Protein AF-A0A914YDB9-F1 (afdb_monomer_lite)

Organism: NCBI:txid310955

InterPro domains:
  IPR000425 Major intrinsic protein [PF00230] (2-136)
  IPR000425 Major intrinsic protein [PR00783] (5-24)
  IPR000425 Major intrinsic protein [PR00783] (68-86)
  IPR000425 Major intrinsic protein [PR00783] (100-122)
  IPR023271 Aquaporin-like [G3DSA:1.20.1080.10] (1-141)
  IPR023271 Aquaporin-like [SSF81338] (2-138)
  IPR050363 Major Intrinsic Protein/Aquaporin [PTHR43829] (2-140)

Foldseek 3Di:
DDPVVVVVCLVVLLQVLLVVLVVVCVVCVVVLCVQQVLVLECDDRSHDVCVQAWDFDPPADPVNVVVLLVVLLVQLVVQLCCQPPPVNPHDPVCSVVSSVVSLVVSQVVSCHGTSSQSDPSSHQSSLVNSVVSPYDPVSND

Sequence (141 aa):
MSFGRFLLYFFAQTLGAFIAAAMIFGIYYDAINNFDQGTRELFGKNGTGIVFTSFPQPFLSITNGIFDQIAGTALLCLSVKAIIDKNTAIPYYLHPLLIGLAVFVIATGFAYNGMGSINPARDFGPRLFLWVAGYSWEAIR

pLDDT: mean 95.81, std 3.09, range [80.19, 98.69]

Secondary structure (DSSP, 8-state):
--HHHHHHHHHHHHHHHHHHHHHHHHHTHHHHHHHHTT---SSSTT--GGGTS----TT--HHHHHHHHHHHHHHHHHHHHHHT-GGG---GGGHHHHHHHHHHHHHHHTHHHHTT---HHHHHHHHHHHHHTT--GGG--

Radius of gyration: 17.12 Å; chains: 1; bounding box: 42×36×46 Å

Structure (mmCIF, N/CA/C/O backbone):
data_AF-A0A914YDB9-F1
#
_entry.id   AF-A0A914YDB9-F1
#
loop_
_atom_site.group_PDB
_atom_site.id
_atom_site.type_symbol
_atom_site.label_atom_id
_atom_site.label_alt_id
_atom_site.label_comp_id
_atom_site.label_asym_id
_atom_site.label_entity_id
_atom_site.label_seq_id
_atom_site.pdbx_PDB_ins_code
_atom_site.Cartn_x
_atom_site.Cartn_y
_atom_site.Cartn_z
_atom_site.occupancy
_atom_site.B_iso_or_equiv
_atom_site.auth_seq_id
_atom_site.auth_comp_id
_atom_site.auth_asym_id
_atom_site.auth_atom_id
_atom_site.pdbx_PDB_model_num
ATOM 1 N N . MET A 1 1 ? 0.781 3.530 -23.518 1.00 89.00 1 MET A N 1
ATOM 2 C CA . MET A 1 1 ? -0.479 2.847 -23.135 1.00 89.00 1 MET A CA 1
ATOM 3 C C . MET A 1 1 ? -1.644 3.713 -23.598 1.00 89.00 1 MET A C 1
ATOM 5 O O . MET A 1 1 ? -1.520 4.923 -23.490 1.00 89.00 1 MET A O 1
ATOM 9 N N . SER A 1 2 ? -2.723 3.145 -24.147 1.00 97.00 2 SER A N 1
ATOM 10 C CA . SER A 1 2 ? -3.923 3.926 -24.498 1.00 97.00 2 SER A CA 1
ATOM 11 C C . SER A 1 2 ? -4.794 4.183 -23.266 1.00 97.00 2 SER A C 1
ATOM 13 O O . SER A 1 2 ? -4.737 3.419 -22.301 1.00 97.00 2 SER A O 1
ATOM 15 N N . PHE A 1 3 ? -5.638 5.215 -23.311 1.00 95.88 3 PHE A N 1
ATOM 16 C CA . PHE A 1 3 ? -6.540 5.547 -22.203 1.00 95.88 3 PHE A CA 1
ATOM 17 C C . PHE A 1 3 ? -7.516 4.405 -21.862 1.00 95.88 3 PHE A C 1
ATOM 19 O O . PHE A 1 3 ? -7.698 4.071 -20.697 1.00 95.88 3 PHE A O 1
ATOM 26 N N . GLY A 1 4 ? -8.061 3.714 -22.870 1.00 97.69 4 GLY A N 1
ATOM 27 C CA . GLY A 1 4 ? -8.925 2.550 -22.633 1.00 97.69 4 GLY A CA 1
ATOM 28 C C . GLY A 1 4 ? -8.212 1.407 -21.896 1.00 97.69 4 GLY A C 1
ATOM 29 O O . GLY A 1 4 ? -8.786 0.795 -21.001 1.00 97.69 4 GLY A O 1
ATOM 30 N N . ARG A 1 5 ? -6.929 1.157 -22.205 1.00 97.62 5 ARG A N 1
ATOM 31 C CA . ARG A 1 5 ? -6.127 0.170 -21.462 1.00 97.62 5 ARG A CA 1
ATOM 32 C C . ARG A 1 5 ? -5.853 0.633 -20.036 1.00 97.62 5 ARG A C 1
ATOM 34 O O . ARG A 1 5 ? -5.940 -0.183 -19.131 1.00 97.62 5 ARG A O 1
ATOM 41 N N . PHE A 1 6 ? -5.556 1.917 -19.838 1.00 96.50 6 PHE A N 1
ATOM 42 C CA . PHE A 1 6 ? -5.378 2.489 -18.503 1.00 96.50 6 PHE A CA 1
ATOM 43 C C . PHE A 1 6 ? -6.590 2.212 -17.605 1.00 96.50 6 PHE A C 1
ATOM 45 O O . PHE A 1 6 ? -6.416 1.662 -16.521 1.00 96.50 6 PHE A O 1
ATOM 52 N N . LEU A 1 7 ? -7.803 2.513 -18.082 1.00 97.62 7 LEU A N 1
ATOM 53 C CA . LEU A 1 7 ? -9.029 2.255 -17.321 1.00 97.62 7 LEU A CA 1
ATOM 54 C C . LEU A 1 7 ? -9.194 0.766 -16.999 1.00 97.62 7 LEU A C 1
ATOM 56 O O . LEU A 1 7 ? -9.496 0.413 -15.863 1.00 97.62 7 LEU A O 1
ATOM 60 N N . LEU A 1 8 ? -8.931 -0.115 -17.968 1.00 98.00 8 LEU A N 1
ATOM 61 C CA . LEU A 1 8 ? -8.998 -1.560 -17.750 1.00 98.00 8 LEU A CA 1
ATOM 62 C C . LEU A 1 8 ? -8.018 -2.030 -16.662 1.00 98.00 8 LEU A C 1
ATOM 64 O O . LEU A 1 8 ? -8.417 -2.782 -15.776 1.00 98.00 8 LEU A O 1
ATOM 68 N N . TYR A 1 9 ? -6.764 -1.563 -16.682 1.00 97.75 9 TYR A N 1
ATOM 69 C CA . TYR A 1 9 ? -5.792 -1.883 -15.631 1.00 97.75 9 TYR A CA 1
ATOM 70 C C . TYR A 1 9 ? -6.208 -1.320 -14.271 1.00 97.75 9 TYR A C 1
ATOM 72 O O . TYR A 1 9 ? -6.105 -2.033 -13.277 1.00 97.75 9 TYR A O 1
ATOM 80 N N . PHE A 1 10 ? -6.709 -0.084 -14.222 1.00 97.31 10 PHE A N 1
ATOM 81 C CA . PHE A 1 10 ? -7.175 0.548 -12.988 1.00 97.31 10 PHE A CA 1
ATOM 82 C C . PHE A 1 10 ? -8.274 -0.279 -12.306 1.00 97.31 10 PHE A C 1
ATOM 84 O O . PHE A 1 10 ? -8.155 -0.615 -11.126 1.00 97.31 10 PHE A O 1
ATOM 91 N N . PHE A 1 11 ? -9.310 -0.675 -13.053 1.00 98.00 11 PHE A N 1
ATOM 92 C CA . PHE A 1 11 ? -10.394 -1.491 -12.505 1.00 98.00 11 PHE A CA 1
ATOM 93 C C . PHE A 1 11 ? -9.930 -2.899 -12.137 1.00 98.00 11 PHE A C 1
ATOM 95 O O . PHE A 1 11 ? -10.257 -3.375 -11.053 1.00 98.00 11 PHE A O 1
ATOM 102 N N . ALA A 1 12 ? -9.135 -3.550 -12.991 1.00 98.44 12 ALA A N 1
ATOM 103 C CA . ALA A 1 12 ? -8.640 -4.896 -12.718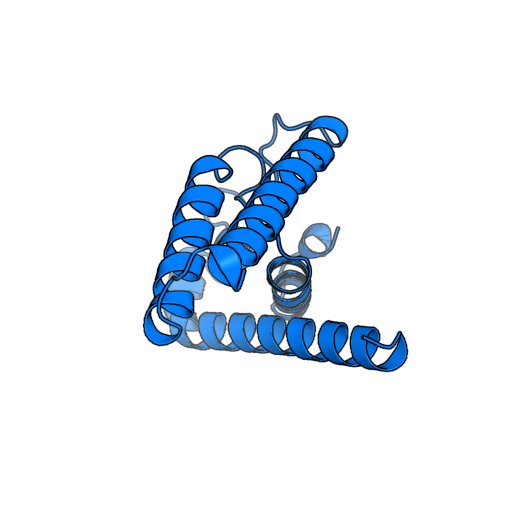 1.00 98.44 12 ALA A CA 1
ATOM 104 C C . ALA A 1 12 ? -7.760 -4.945 -11.457 1.00 98.44 12 ALA A C 1
ATOM 106 O O . ALA A 1 12 ? -7.924 -5.836 -10.627 1.00 98.44 12 ALA A O 1
ATOM 107 N N . GLN A 1 13 ? -6.860 -3.972 -11.281 1.00 98.44 13 GLN A N 1
ATOM 108 C CA . GLN A 1 13 ? -6.001 -3.878 -10.097 1.00 98.44 13 GLN A CA 1
ATOM 109 C C . GLN A 1 13 ? -6.813 -3.577 -8.836 1.00 98.44 13 GLN A C 1
ATOM 111 O O . GLN A 1 13 ? -6.594 -4.211 -7.806 1.00 98.44 13 GLN A O 1
ATOM 116 N N . THR A 1 14 ? -7.771 -2.649 -8.918 1.00 98.44 14 THR A N 1
ATOM 117 C CA . THR A 1 14 ? -8.635 -2.292 -7.782 1.00 98.44 14 THR A CA 1
ATOM 118 C C . THR A 1 14 ? -9.493 -3.480 -7.347 1.00 98.44 14 THR A C 1
ATOM 120 O O . THR A 1 14 ? -9.558 -3.789 -6.159 1.00 98.44 14 THR A O 1
ATOM 123 N N . LEU A 1 15 ? -10.094 -4.199 -8.302 1.00 98.56 15 LEU A N 1
ATOM 124 C CA . LEU A 1 15 ? -10.861 -5.415 -8.029 1.00 98.56 15 LEU A CA 1
ATOM 125 C C . LEU A 1 15 ? -9.973 -6.520 -7.445 1.00 98.56 15 LEU A C 1
ATOM 127 O O . LEU A 1 15 ? -10.360 -7.172 -6.481 1.00 98.56 15 LEU A O 1
ATOM 131 N N . GLY A 1 16 ? -8.769 -6.711 -7.987 1.00 98.69 16 GLY A N 1
ATOM 132 C CA . GLY A 1 16 ? -7.804 -7.663 -7.441 1.00 98.69 16 GLY A CA 1
ATOM 133 C C . GLY A 1 16 ? -7.452 -7.362 -5.983 1.00 98.69 16 GLY A C 1
ATOM 134 O O . GLY A 1 16 ? -7.458 -8.267 -5.153 1.00 98.69 16 GLY A O 1
ATOM 135 N N . ALA A 1 17 ? -7.216 -6.091 -5.647 1.00 98.56 17 ALA A N 1
ATOM 136 C CA . ALA A 1 17 ? -6.917 -5.672 -4.280 1.00 98.56 17 ALA A CA 1
ATOM 137 C C . ALA A 1 17 ? -8.125 -5.819 -3.334 1.00 98.56 17 ALA A C 1
ATOM 139 O O . ALA A 1 17 ? -7.955 -6.239 -2.191 1.00 98.56 17 ALA A O 1
ATOM 140 N N . PHE A 1 18 ? -9.345 -5.555 -3.816 1.00 98.62 18 PHE A N 1
ATOM 141 C CA . PHE A 1 18 ? -10.585 -5.843 -3.084 1.00 98.62 18 PHE A CA 1
ATOM 142 C C . PHE A 1 18 ? -10.715 -7.339 -2.760 1.00 98.62 18 PHE A C 1
ATOM 144 O O . PHE A 1 18 ? -10.944 -7.710 -1.610 1.00 98.62 18 PHE A O 1
ATOM 151 N N . ILE A 1 19 ? -10.525 -8.212 -3.757 1.00 98.69 19 ILE A N 1
ATOM 152 C CA . ILE A 1 19 ? -10.618 -9.669 -3.578 1.00 98.69 19 ILE A CA 1
ATOM 153 C C . ILE A 1 19 ? -9.527 -10.166 -2.624 1.00 98.69 19 ILE A C 1
ATOM 155 O O . ILE A 1 19 ? -9.794 -11.012 -1.773 1.00 98.69 19 ILE A O 1
ATOM 159 N N . ALA A 1 20 ? -8.312 -9.622 -2.725 1.00 98.56 20 ALA A N 1
ATOM 160 C CA . ALA A 1 20 ? -7.226 -9.953 -1.810 1.00 98.56 20 ALA A CA 1
ATOM 161 C C . ALA A 1 20 ? -7.569 -9.574 -0.360 1.00 98.56 20 ALA A C 1
ATOM 163 O O . ALA A 1 20 ? -7.365 -10.386 0.541 1.00 98.56 20 ALA A O 1
ATOM 164 N N . ALA A 1 21 ? -8.150 -8.391 -0.128 1.00 98.44 21 ALA A N 1
ATOM 165 C CA . ALA A 1 21 ? -8.617 -7.989 1.198 1.00 98.44 21 ALA A CA 1
ATOM 166 C C . ALA A 1 21 ? -9.703 -8.938 1.732 1.00 98.44 21 ALA A C 1
ATOM 168 O O . ALA A 1 21 ? -9.597 -9.404 2.865 1.00 98.44 21 ALA A O 1
ATOM 169 N N . ALA A 1 22 ? -10.681 -9.307 0.898 1.00 98.56 22 ALA A N 1
ATOM 170 C CA . ALA A 1 22 ? -11.719 -10.271 1.262 1.00 98.56 22 ALA A CA 1
ATOM 171 C C . ALA A 1 22 ? -11.151 -11.652 1.621 1.00 98.56 22 ALA A C 1
ATOM 173 O O . ALA A 1 22 ? -11.573 -12.269 2.598 1.00 98.56 22 ALA A O 1
ATOM 174 N N . MET A 1 23 ? -10.161 -12.124 0.863 1.00 98.56 23 MET A N 1
ATOM 175 C CA . MET A 1 23 ? -9.484 -13.390 1.128 1.00 98.56 23 MET A CA 1
ATOM 176 C C . MET A 1 23 ? -8.731 -13.357 2.460 1.00 98.56 23 MET A C 1
ATOM 178 O O . MET A 1 23 ? -8.885 -14.275 3.261 1.00 98.56 23 MET A O 1
ATOM 182 N N . ILE A 1 24 ? -7.954 -12.301 2.723 1.00 98.19 24 ILE A N 1
ATOM 183 C CA . ILE A 1 24 ? -7.229 -12.148 3.992 1.00 98.19 24 ILE A CA 1
ATOM 184 C C . ILE A 1 24 ? -8.207 -12.061 5.165 1.00 98.19 24 ILE A C 1
ATOM 186 O O . ILE A 1 24 ? -7.992 -12.717 6.180 1.00 98.19 24 ILE A O 1
ATOM 190 N N . PHE A 1 25 ? -9.311 -11.330 5.015 1.00 98.19 25 PHE A N 1
ATOM 191 C CA . PHE A 1 25 ? -10.358 -11.279 6.029 1.00 98.19 25 PHE A CA 1
ATOM 192 C C . PHE A 1 25 ? -10.969 -12.659 6.294 1.00 98.19 25 PHE A C 1
ATOM 194 O O . PHE A 1 25 ? -11.153 -13.021 7.449 1.00 98.19 25 PHE A O 1
ATOM 201 N N . GLY A 1 26 ? -11.229 -13.451 5.249 1.00 98.25 26 GLY A N 1
ATOM 202 C CA . GLY A 1 26 ? -11.709 -14.827 5.386 1.00 98.25 26 GLY A CA 1
ATOM 203 C C . GLY A 1 26 ? -10.704 -15.749 6.084 1.00 98.25 26 GLY A C 1
ATOM 204 O O . GLY A 1 26 ? -11.085 -16.497 6.977 1.00 98.25 26 GLY A O 1
ATOM 205 N N . ILE A 1 27 ? -9.416 -15.662 5.730 1.00 98.50 27 ILE A N 1
ATOM 206 C CA . ILE A 1 27 ? -8.337 -16.450 6.356 1.00 98.50 27 ILE A CA 1
ATOM 207 C C . ILE A 1 27 ? -8.202 -16.115 7.847 1.00 98.50 27 ILE A C 1
ATOM 209 O O . ILE A 1 27 ? -8.003 -17.008 8.665 1.00 98.50 27 ILE A O 1
ATOM 213 N N . TYR A 1 28 ? -8.315 -14.835 8.201 1.00 98.25 28 TYR A N 1
ATOM 214 C CA . TYR A 1 28 ? -8.170 -14.350 9.573 1.00 98.25 28 TYR A CA 1
ATOM 215 C C . TYR A 1 28 ? -9.507 -14.164 10.299 1.00 98.25 28 TYR A C 1
ATOM 217 O O . TYR A 1 28 ? -9.521 -13.558 11.368 1.00 98.25 28 TYR A O 1
ATOM 225 N N . TYR A 1 29 ? -10.621 -14.678 9.769 1.00 97.94 29 TYR A N 1
ATOM 226 C CA . TYR A 1 29 ? -11.966 -14.355 10.256 1.00 97.94 29 TYR A CA 1
ATOM 227 C C . TYR A 1 29 ? -12.120 -14.587 11.763 1.00 97.94 29 TYR A C 1
ATOM 229 O O . TYR A 1 29 ? -12.520 -13.680 12.494 1.00 97.94 29 TYR A O 1
ATOM 237 N N . ASP A 1 30 ? -11.724 -15.764 12.249 1.00 98.31 30 ASP A N 1
ATOM 238 C CA . ASP A 1 30 ? -11.817 -16.110 13.670 1.00 98.31 30 ASP A CA 1
ATOM 239 C C . ASP A 1 30 ? -10.896 -15.242 14.536 1.00 98.31 30 ASP A C 1
ATOM 241 O O . ASP A 1 30 ? -11.295 -14.792 15.607 1.00 98.31 30 ASP A O 1
ATOM 245 N N . ALA A 1 31 ? -9.683 -14.946 14.060 1.00 98.12 31 ALA A N 1
ATOM 246 C CA . ALA A 1 31 ? -8.730 -14.102 14.777 1.00 98.12 31 ALA A CA 1
ATOM 247 C C . ALA A 1 31 ? -9.219 -12.650 14.883 1.00 98.12 31 ALA A C 1
ATOM 249 O O . ALA A 1 31 ? -9.130 -12.048 15.954 1.00 98.12 31 ALA A O 1
ATOM 250 N N . ILE A 1 32 ? -9.767 -12.106 13.793 1.00 98.12 32 ILE A N 1
ATOM 251 C CA . ILE A 1 32 ? -10.342 -10.759 13.754 1.00 98.12 32 ILE A CA 1
ATOM 252 C C . ILE A 1 32 ? -11.541 -10.702 14.701 1.00 98.12 32 ILE A C 1
ATOM 254 O O . ILE A 1 32 ? -11.557 -9.840 15.571 1.00 98.12 32 ILE A O 1
ATOM 258 N N . ASN A 1 33 ? -12.487 -11.644 14.608 1.00 97.81 33 ASN A N 1
ATOM 259 C CA . ASN A 1 33 ? -13.654 -11.694 15.497 1.00 97.81 33 ASN A CA 1
ATOM 260 C C . ASN A 1 33 ? -13.289 -11.863 16.968 1.00 97.81 33 ASN A C 1
ATOM 262 O O . ASN A 1 33 ? -13.903 -11.244 17.830 1.00 97.81 33 ASN A O 1
ATOM 266 N N . ASN A 1 34 ? -12.289 -12.686 17.274 1.00 98.12 34 ASN A N 1
ATOM 267 C CA . ASN A 1 34 ? -11.823 -12.849 18.643 1.00 98.12 34 ASN A CA 1
ATOM 268 C C . ASN A 1 34 ? -11.174 -11.561 19.185 1.00 98.12 34 ASN A C 1
ATOM 270 O O . ASN A 1 34 ? -11.268 -11.279 20.377 1.00 98.12 34 ASN A O 1
ATOM 274 N N . PHE A 1 35 ? -10.526 -10.7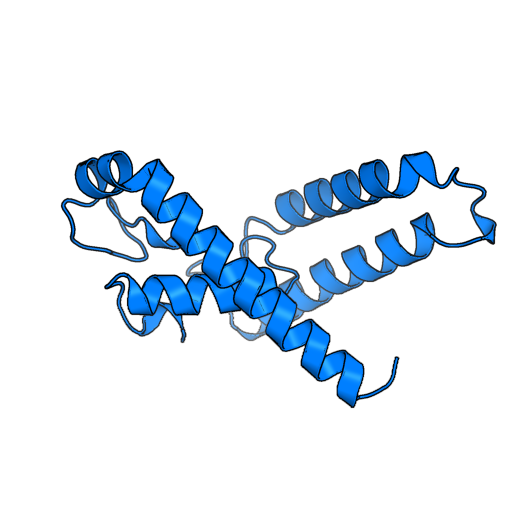64 18.333 1.00 97.75 35 PHE A N 1
ATOM 275 C CA . PHE A 1 35 ? -9.888 -9.514 18.743 1.00 97.75 35 PHE A CA 1
ATOM 276 C C . PHE A 1 35 ? -10.875 -8.342 18.840 1.00 97.75 35 PHE A C 1
ATOM 278 O O . PHE A 1 35 ? -10.925 -7.663 19.864 1.00 97.75 35 PHE A O 1
ATOM 285 N N . ASP A 1 36 ? -11.676 -8.114 17.796 1.00 97.00 36 ASP A N 1
ATOM 286 C CA . ASP A 1 36 ? -12.582 -6.964 17.696 1.00 97.00 36 ASP A CA 1
ATOM 287 C C . ASP A 1 36 ? -14.006 -7.229 18.199 1.00 97.00 36 ASP A C 1
ATOM 289 O O . ASP A 1 36 ? -14.818 -6.302 18.259 1.00 97.00 36 ASP A O 1
ATOM 293 N N . GLN A 1 37 ? -14.313 -8.477 18.569 1.00 97.06 37 GLN A N 1
ATOM 294 C CA . GLN A 1 37 ? -15.626 -8.921 19.051 1.00 97.06 37 GLN A CA 1
ATOM 295 C C . GLN A 1 37 ? -16.765 -8.629 18.055 1.00 97.06 37 GLN A C 1
ATOM 297 O O . GLN A 1 37 ? -17.914 -8.438 18.445 1.00 97.06 37 GLN A O 1
ATOM 302 N N . GLY A 1 38 ? -16.447 -8.572 16.758 1.00 94.81 38 GLY A N 1
ATOM 303 C CA . GLY A 1 38 ? -17.388 -8.263 15.682 1.00 94.81 38 GLY A CA 1
ATOM 304 C C . GLY A 1 38 ? -17.691 -6.771 15.508 1.00 94.81 38 GLY A C 1
ATOM 305 O O . GLY A 1 38 ? -18.551 -6.435 14.699 1.00 94.81 38 GLY A O 1
ATOM 306 N N . THR A 1 39 ? -17.001 -5.876 16.224 1.00 95.94 39 THR A N 1
ATOM 307 C CA . THR A 1 39 ? -17.299 -4.428 16.224 1.00 95.94 39 THR A CA 1
ATOM 308 C C . THR A 1 39 ? -16.891 -3.736 14.920 1.00 95.94 39 THR A C 1
ATOM 310 O O . THR A 1 39 ? -17.526 -2.762 14.526 1.00 95.94 39 THR A O 1
ATOM 313 N N . ARG A 1 40 ? -15.852 -4.242 14.233 1.00 96.06 40 ARG A N 1
ATOM 314 C CA . ARG A 1 40 ? -15.334 -3.685 12.966 1.00 96.06 40 ARG A CA 1
ATOM 315 C C . ARG A 1 40 ? -14.928 -2.213 13.063 1.00 96.06 40 ARG A C 1
ATOM 317 O O . ARG A 1 40 ? -15.286 -1.379 12.233 1.00 96.06 40 ARG A O 1
ATOM 324 N N . GLU A 1 41 ? -14.138 -1.883 14.078 1.00 95.50 41 GLU A N 1
ATOM 325 C CA . GLU A 1 41 ? -13.573 -0.540 14.214 1.00 95.50 41 GLU A CA 1
ATOM 326 C C . GLU A 1 41 ? -12.346 -0.358 13.308 1.00 95.50 41 GLU A C 1
ATOM 328 O O . GLU A 1 41 ? -11.515 -1.258 13.145 1.00 95.50 41 GLU A O 1
ATOM 333 N N . LEU A 1 42 ? -12.197 0.834 12.727 1.00 94.69 42 LEU A N 1
ATOM 334 C CA . LEU A 1 42 ? -11.018 1.172 11.922 1.00 94.69 42 LEU A CA 1
ATOM 335 C C . LEU A 1 42 ? -9.763 1.334 12.783 1.00 94.69 42 LEU A C 1
ATOM 337 O O . LEU A 1 42 ? -8.688 0.869 12.407 1.00 94.69 42 LEU A O 1
ATOM 341 N N . PHE A 1 43 ? -9.925 1.963 13.947 1.00 93.06 43 PHE A N 1
ATOM 342 C CA . PHE A 1 43 ? -8.864 2.361 14.868 1.00 93.06 43 PHE A CA 1
ATOM 343 C C . PHE A 1 43 ? -9.270 2.080 16.311 1.00 93.06 43 PHE A C 1
ATOM 345 O O . PHE A 1 43 ? -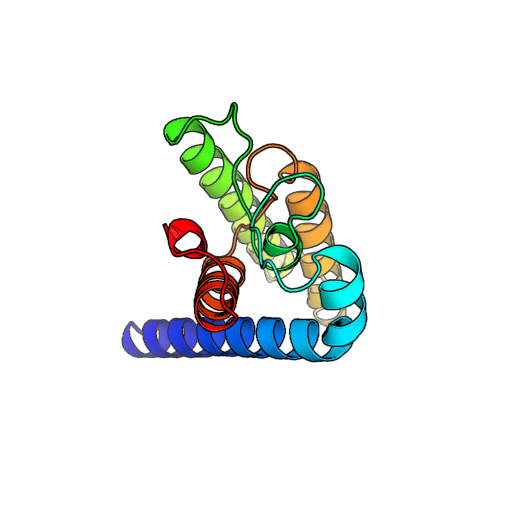10.409 1.723 16.582 1.00 93.06 43 PHE A O 1
ATOM 352 N N . GLY A 1 44 ? -8.351 2.329 17.241 1.00 91.06 44 GLY A N 1
ATOM 353 C CA . GLY A 1 44 ? -8.588 2.163 18.669 1.00 91.06 44 GLY A CA 1
ATOM 354 C C . GLY A 1 44 ? -8.004 0.858 19.188 1.00 91.06 44 GLY A C 1
ATOM 355 O O . GLY A 1 44 ? -7.284 0.154 18.483 1.00 91.06 44 GLY A O 1
ATOM 356 N N . LYS A 1 45 ? -8.297 0.547 20.453 1.00 93.56 45 LYS A N 1
ATOM 357 C CA . LYS A 1 45 ? -7.712 -0.606 21.152 1.00 93.56 45 LYS A CA 1
ATOM 358 C C . LYS A 1 45 ? -7.983 -1.929 20.427 1.00 93.56 45 LYS A C 1
ATOM 360 O O . LYS A 1 45 ? -7.111 -2.790 20.414 1.00 93.56 45 LYS A O 1
ATOM 365 N N . ASN A 1 46 ? -9.164 -2.042 19.824 1.00 95.12 46 ASN A N 1
ATOM 366 C CA . ASN A 1 46 ? -9.627 -3.234 19.123 1.00 95.12 46 ASN A CA 1
ATOM 367 C C . ASN A 1 46 ? -9.822 -2.984 17.613 1.00 95.12 46 ASN A C 1
ATOM 369 O O . ASN A 1 46 ? -10.477 -3.772 16.934 1.00 95.12 46 ASN A O 1
ATOM 373 N N . GLY A 1 47 ? -9.268 -1.888 17.081 1.00 95.44 47 GLY A N 1
ATOM 374 C CA . GLY A 1 47 ? -9.403 -1.530 15.673 1.00 95.44 47 GLY A CA 1
ATOM 375 C C . GLY A 1 47 ? -8.615 -2.470 14.765 1.00 95.44 47 GLY A C 1
ATOM 376 O O . GLY A 1 47 ? -7.421 -2.689 14.968 1.00 95.44 47 GLY A O 1
ATOM 377 N N . THR A 1 48 ? -9.275 -3.007 13.743 1.00 97.00 48 THR A N 1
ATOM 378 C CA . THR A 1 48 ? -8.698 -3.978 12.796 1.00 97.00 48 THR A CA 1
ATOM 379 C C . THR A 1 48 ? -8.609 -3.438 11.368 1.00 97.00 48 THR A C 1
ATOM 381 O O . THR A 1 48 ? -7.954 -4.047 10.523 1.00 97.00 48 THR A O 1
ATOM 384 N N . GLY A 1 49 ? -9.192 -2.265 11.085 1.00 95.12 49 GLY A N 1
ATOM 385 C CA . GLY A 1 49 ? -9.199 -1.677 9.739 1.00 95.12 49 GLY A CA 1
ATOM 386 C C . GLY A 1 49 ? -7.803 -1.380 9.179 1.00 95.12 49 GLY A C 1
ATOM 387 O O . GLY A 1 49 ? -7.555 -1.603 7.992 1.00 95.12 49 GLY A O 1
ATOM 388 N N . ILE A 1 50 ? -6.860 -0.959 10.033 1.00 92.62 50 ILE A N 1
ATOM 389 C CA . ILE A 1 50 ? -5.472 -0.642 9.639 1.00 92.62 50 ILE A CA 1
ATOM 390 C C . ILE A 1 50 ? -4.694 -1.834 9.052 1.00 92.62 50 ILE A C 1
ATOM 392 O O . ILE A 1 50 ? -3.652 -1.643 8.430 1.00 92.62 50 ILE A O 1
ATOM 396 N N . VAL A 1 51 ? -5.174 -3.070 9.243 1.00 94.12 51 VAL A N 1
ATOM 397 C CA . VAL A 1 51 ? -4.547 -4.277 8.675 1.00 94.12 51 VAL A CA 1
ATOM 398 C C . VAL A 1 51 ? -4.704 -4.314 7.152 1.00 94.12 51 VAL A C 1
ATOM 400 O O . VAL A 1 51 ? -3.837 -4.822 6.442 1.00 94.12 51 VAL A O 1
ATOM 403 N N . PHE A 1 52 ? -5.799 -3.758 6.635 1.00 95.88 52 PHE A N 1
ATOM 404 C CA . PHE A 1 52 ? -6.174 -3.887 5.229 1.00 95.88 52 PHE A CA 1
ATOM 405 C C . PHE A 1 52 ? -5.718 -2.695 4.387 1.00 95.88 52 PHE A C 1
ATOM 407 O O . PHE A 1 52 ? -5.330 -2.862 3.228 1.00 95.88 52 PHE A O 1
ATOM 414 N N . THR A 1 53 ? -5.728 -1.495 4.962 1.00 93.81 53 THR A N 1
ATOM 415 C CA . THR A 1 53 ? -5.504 -0.248 4.225 1.00 93.81 53 THR A CA 1
ATOM 416 C C . THR A 1 53 ? -4.742 0.776 5.057 1.00 93.81 53 THR A C 1
ATOM 418 O O . THR A 1 53 ? -4.617 0.636 6.272 1.00 93.81 53 THR A O 1
ATOM 421 N N . SER A 1 54 ? -4.206 1.803 4.396 1.00 92.62 54 SER A N 1
ATOM 422 C CA . SER A 1 54 ? -3.500 2.879 5.087 1.00 92.62 54 SER A CA 1
ATOM 423 C C . SER A 1 54 ? -4.451 3.856 5.758 1.00 92.62 54 SER A C 1
ATOM 425 O O . SER A 1 54 ? -5.566 4.081 5.298 1.00 92.62 54 SER A O 1
ATOM 427 N N . PHE A 1 55 ? -3.984 4.513 6.807 1.00 92.19 55 PHE A N 1
ATOM 428 C CA . PHE A 1 55 ? -4.643 5.680 7.365 1.00 92.19 55 PHE A CA 1
ATOM 429 C C . PHE A 1 55 ? -3.577 6.660 7.854 1.00 92.19 55 PHE A C 1
ATOM 431 O O . PHE A 1 55 ? -2.541 6.224 8.365 1.00 92.19 55 PHE A O 1
ATOM 438 N N . PRO A 1 56 ? -3.785 7.973 7.673 1.00 92.94 56 PRO A N 1
ATOM 439 C CA . PRO A 1 56 ? -2.809 8.963 8.094 1.00 92.94 56 PRO A CA 1
ATOM 440 C C . PRO A 1 56 ? -2.716 9.016 9.619 1.00 92.94 56 PRO A C 1
ATOM 442 O O . PRO A 1 56 ? -3.704 8.811 10.328 1.00 92.94 56 PRO A O 1
ATOM 445 N N . GLN A 1 57 ? -1.535 9.357 10.128 1.00 93.81 57 GLN A N 1
ATOM 446 C CA . GLN A 1 57 ? -1.388 9.663 11.547 1.00 93.81 57 GLN A CA 1
ATOM 447 C C . GLN A 1 57 ? -2.230 10.878 11.955 1.00 93.81 57 GLN A C 1
ATOM 449 O O . GLN A 1 57 ? -2.377 11.809 11.159 1.00 93.81 57 GLN A O 1
ATOM 454 N N . PRO A 1 58 ? -2.690 10.954 13.220 1.00 93.56 58 PRO A N 1
ATOM 455 C CA . PRO A 1 58 ? -3.516 12.067 13.692 1.00 93.56 58 PRO A CA 1
ATOM 456 C C . PRO A 1 58 ? -2.862 13.451 13.561 1.00 93.56 58 PRO A C 1
ATOM 458 O O . PRO A 1 58 ? -3.560 14.456 13.470 1.00 93.56 58 PRO A O 1
ATOM 461 N N . PHE A 1 59 ? -1.526 13.519 13.562 1.00 95.06 59 PHE A N 1
ATOM 462 C CA . PHE A 1 59 ? -0.776 14.770 13.421 1.00 95.06 59 PHE A CA 1
ATOM 463 C C . PHE A 1 59 ? -0.516 15.173 11.959 1.00 95.06 59 PHE A C 1
ATOM 465 O O . PHE A 1 59 ? -0.019 16.273 11.709 1.00 95.06 59 PHE A O 1
ATOM 472 N N . LEU A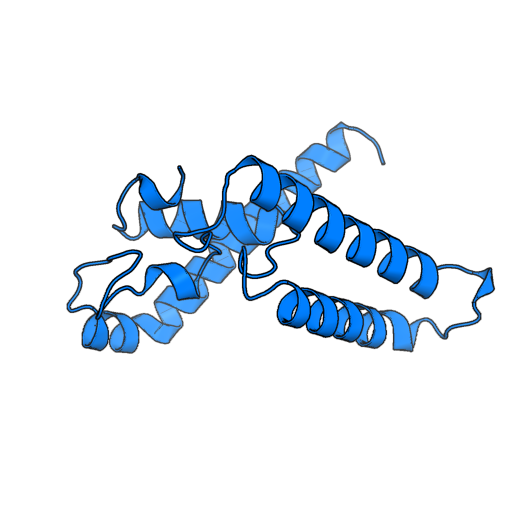 1 60 ? -0.779 14.292 10.987 1.00 96.06 60 LEU A N 1
ATOM 473 C CA . LEU A 1 60 ? -0.434 14.529 9.589 1.00 96.06 60 LEU A CA 1
ATOM 474 C C . LEU A 1 60 ? -1.475 15.440 8.932 1.00 96.06 60 LEU A C 1
ATOM 476 O O . LEU A 1 60 ? -2.636 15.074 8.766 1.00 96.06 60 LEU A O 1
ATOM 480 N N . SER A 1 61 ? -1.046 16.629 8.509 1.00 97.06 61 SER A N 1
ATOM 481 C CA . SER A 1 61 ? -1.898 17.517 7.718 1.00 97.06 61 SER A CA 1
ATOM 482 C C . SER A 1 61 ? -2.144 16.945 6.319 1.00 97.06 61 SER A C 1
ATOM 484 O O . SER A 1 61 ? -1.284 16.268 5.755 1.00 97.06 61 SER A O 1
ATOM 486 N N . ILE A 1 62 ? -3.287 17.282 5.715 1.00 95.25 62 ILE A N 1
ATOM 487 C CA . ILE A 1 62 ? -3.633 16.853 4.348 1.00 95.25 62 ILE A CA 1
ATOM 488 C C . ILE A 1 62 ? -2.539 17.266 3.356 1.00 95.25 62 ILE A C 1
ATOM 490 O O . ILE A 1 62 ? -2.101 16.453 2.547 1.00 95.25 62 ILE A O 1
ATOM 494 N N . THR A 1 63 ? -2.051 18.507 3.449 1.00 97.44 63 THR A N 1
ATOM 495 C CA . THR A 1 63 ? -0.990 19.021 2.575 1.00 97.44 63 THR A CA 1
ATOM 496 C C . THR A 1 63 ? 0.274 18.170 2.667 1.00 97.44 63 THR A C 1
ATOM 498 O O . THR A 1 63 ? 0.789 17.736 1.639 1.00 97.44 63 THR A O 1
ATOM 501 N N . ASN A 1 64 ? 0.753 17.877 3.880 1.00 96.75 64 ASN A N 1
ATOM 502 C CA . ASN A 1 64 ? 1.946 17.048 4.042 1.00 96.75 64 ASN A CA 1
ATOM 503 C C . ASN A 1 64 ? 1.690 15.598 3.636 1.00 96.75 64 ASN A C 1
ATOM 505 O O . ASN A 1 64 ? 2.575 14.992 3.047 1.00 96.75 64 ASN A O 1
ATOM 509 N N . GLY A 1 65 ? 0.492 15.059 3.872 1.00 95.56 65 GLY A N 1
ATOM 510 C CA . GLY A 1 65 ? 0.108 13.732 3.391 1.00 95.56 65 GLY A CA 1
ATOM 511 C C . GLY A 1 65 ? 0.138 13.623 1.866 1.00 95.56 65 GLY A C 1
ATOM 512 O O . GLY A 1 65 ? 0.631 12.635 1.331 1.00 95.56 65 GLY A O 1
ATOM 513 N N . ILE A 1 66 ? -0.300 14.662 1.148 1.00 95.06 66 ILE A N 1
ATOM 514 C CA . ILE A 1 66 ? -0.195 14.713 -0.317 1.00 95.06 66 ILE A CA 1
ATOM 515 C C . ILE A 1 66 ? 1.275 14.671 -0.750 1.00 95.06 66 ILE A C 1
ATOM 517 O O . ILE A 1 66 ? 1.636 13.855 -1.597 1.00 95.06 66 ILE A O 1
ATOM 521 N N . PHE A 1 67 ? 2.139 15.506 -0.165 1.00 96.69 67 PHE A N 1
ATOM 522 C CA . PHE A 1 67 ? 3.565 15.514 -0.514 1.00 96.69 67 PHE A CA 1
ATOM 523 C C . PHE A 1 67 ? 4.282 14.216 -0.130 1.00 96.69 67 PHE A C 1
ATOM 525 O O . PHE A 1 67 ? 5.119 13.745 -0.896 1.00 96.69 67 PHE A O 1
ATOM 532 N N . ASP A 1 68 ? 3.927 13.617 1.004 1.00 95.69 68 ASP A N 1
ATOM 533 C CA . ASP A 1 68 ? 4.426 12.320 1.464 1.00 95.69 68 ASP A CA 1
ATOM 534 C C . ASP A 1 68 ? 4.129 11.220 0.434 1.00 95.69 68 ASP A C 1
ATOM 536 O O . ASP A 1 68 ? 5.041 10.530 -0.031 1.00 95.69 68 ASP A O 1
ATOM 540 N N . GLN A 1 69 ? 2.878 11.133 -0.029 1.00 95.38 69 GLN A N 1
ATOM 541 C CA . GLN A 1 69 ? 2.483 10.143 -1.032 1.00 95.38 69 GLN A CA 1
ATOM 542 C C . GLN A 1 69 ? 3.064 10.438 -2.421 1.00 95.38 69 GLN A C 1
ATOM 544 O O . GLN A 1 69 ? 3.448 9.501 -3.127 1.00 95.38 69 GLN A O 1
ATOM 549 N N . ILE A 1 70 ? 3.192 11.712 -2.815 1.00 96.50 70 ILE A N 1
ATOM 550 C CA . ILE A 1 70 ? 3.877 12.098 -4.059 1.00 96.50 70 ILE A CA 1
ATOM 551 C C . ILE A 1 70 ? 5.343 11.664 -4.012 1.00 96.50 70 ILE A C 1
ATOM 553 O O . ILE A 1 70 ? 5.816 11.038 -4.959 1.00 96.50 70 ILE A O 1
ATOM 557 N N . ALA A 1 71 ? 6.056 11.961 -2.925 1.00 96.69 71 ALA A N 1
ATOM 558 C CA . ALA A 1 71 ? 7.469 11.633 -2.782 1.00 96.69 71 ALA A CA 1
ATOM 559 C C . ALA A 1 71 ? 7.704 10.115 -2.796 1.00 96.69 71 ALA A C 1
ATOM 561 O O . ALA A 1 71 ? 8.527 9.635 -3.578 1.00 96.69 71 ALA A O 1
ATOM 562 N N . GLY A 1 72 ? 6.941 9.348 -2.008 1.00 96.25 72 GLY A N 1
ATOM 563 C CA . GLY A 1 72 ? 7.045 7.886 -1.983 1.00 96.25 72 GLY A CA 1
ATOM 564 C C . GLY A 1 72 ? 6.736 7.247 -3.342 1.00 96.25 72 GLY A C 1
ATOM 565 O O . GLY A 1 72 ? 7.485 6.393 -3.821 1.00 96.25 72 GLY A O 1
ATOM 566 N N . THR A 1 73 ? 5.682 7.712 -4.020 1.00 97.19 73 THR A N 1
ATOM 567 C CA . THR A 1 73 ? 5.307 7.205 -5.352 1.00 97.19 73 THR A CA 1
ATOM 568 C C . THR A 1 73 ? 6.333 7.596 -6.418 1.00 97.19 73 THR A C 1
ATOM 570 O O . THR A 1 73 ? 6.661 6.788 -7.286 1.00 97.19 73 THR A O 1
ATOM 573 N N . ALA A 1 74 ? 6.887 8.811 -6.357 1.00 97.62 74 ALA A N 1
ATOM 574 C CA . ALA A 1 74 ? 7.932 9.255 -7.274 1.00 97.62 74 ALA A CA 1
ATOM 575 C C . ALA A 1 74 ? 9.198 8.401 -7.132 1.00 97.62 74 ALA A C 1
ATOM 577 O O . ALA A 1 74 ? 9.742 7.956 -8.143 1.00 97.62 74 ALA A O 1
ATOM 578 N N . LEU A 1 75 ? 9.624 8.110 -5.898 1.00 97.44 75 LEU A N 1
ATOM 579 C CA . LEU A 1 75 ? 10.744 7.205 -5.638 1.00 97.44 75 LEU A CA 1
ATOM 580 C C . LEU A 1 75 ? 10.477 5.810 -6.203 1.00 97.44 75 LEU A C 1
ATOM 582 O O . LEU A 1 75 ? 11.337 5.277 -6.897 1.00 97.44 75 LEU A O 1
ATOM 586 N N . LEU A 1 76 ? 9.276 5.257 -6.005 1.00 97.69 76 LEU A N 1
ATOM 587 C CA . LEU A 1 76 ? 8.906 3.961 -6.576 1.00 97.69 76 LEU A CA 1
ATOM 588 C C . LEU A 1 76 ? 9.008 3.972 -8.108 1.00 97.69 76 LEU A C 1
ATOM 590 O O . LEU A 1 76 ? 9.644 3.095 -8.694 1.00 97.69 76 LEU A O 1
ATOM 594 N N . CYS A 1 77 ? 8.423 4.977 -8.761 1.00 97.81 77 CYS A N 1
ATOM 595 C CA . CYS A 1 77 ? 8.471 5.128 -10.214 1.00 97.81 77 CYS A CA 1
ATOM 596 C C . CYS A 1 77 ? 9.911 5.254 -10.734 1.00 97.81 77 CYS A C 1
ATOM 598 O O . CYS A 1 77 ? 10.258 4.615 -11.730 1.00 97.81 77 CYS A O 1
ATOM 600 N N . LEU A 1 78 ? 10.756 6.040 -10.059 1.00 98.06 78 LEU A N 1
ATOM 601 C CA . LEU A 1 78 ? 12.167 6.208 -10.411 1.00 98.06 78 LEU A CA 1
ATOM 602 C C . LEU A 1 78 ? 12.958 4.910 -10.219 1.00 98.06 78 LEU A C 1
ATOM 604 O O . LEU A 1 78 ? 13.704 4.527 -11.118 1.00 98.06 78 LEU A O 1
ATOM 608 N N . SER A 1 79 ? 12.769 4.202 -9.103 1.00 97.69 79 SER A N 1
ATOM 609 C CA . SER A 1 79 ? 13.424 2.919 -8.838 1.00 97.69 79 SER A CA 1
ATOM 610 C C . SER A 1 79 ? 13.032 1.865 -9.868 1.00 97.69 79 SER A C 1
ATOM 612 O O . SER A 1 79 ? 13.911 1.244 -10.461 1.00 97.69 79 SER A O 1
ATOM 614 N N . VAL A 1 80 ? 11.733 1.701 -10.148 1.00 97.88 80 VAL A N 1
ATOM 615 C CA . VAL A 1 80 ? 11.257 0.772 -11.186 1.00 97.88 80 VAL A CA 1
ATOM 616 C C . VAL A 1 80 ? 11.868 1.141 -12.531 1.00 97.88 80 VAL A C 1
ATOM 618 O O . VAL A 1 80 ? 12.405 0.269 -13.210 1.00 97.88 80 VAL A O 1
ATOM 621 N N . LYS A 1 81 ? 11.846 2.430 -12.898 1.00 97.56 81 LYS A N 1
ATOM 622 C CA . LYS A 1 81 ? 12.414 2.898 -14.163 1.00 97.56 81 LYS A CA 1
ATOM 623 C C . LYS A 1 81 ? 13.913 2.617 -14.259 1.00 97.56 81 LYS A C 1
ATOM 625 O O . LYS A 1 81 ? 14.342 2.164 -15.313 1.00 97.56 81 LYS A O 1
ATOM 630 N N . ALA A 1 82 ? 14.681 2.856 -13.199 1.00 97.25 82 ALA A N 1
ATOM 631 C CA . ALA A 1 82 ? 16.116 2.584 -13.162 1.00 97.25 82 ALA A CA 1
ATOM 632 C C . ALA A 1 82 ? 16.422 1.080 -13.277 1.00 97.25 82 ALA A C 1
ATOM 634 O O . ALA A 1 82 ? 17.334 0.691 -14.005 1.00 97.25 82 ALA A O 1
ATOM 635 N N . ILE A 1 83 ? 15.633 0.230 -12.611 1.00 97.94 83 ILE A N 1
ATOM 636 C CA . ILE A 1 83 ? 15.821 -1.227 -12.626 1.00 97.94 83 ILE A CA 1
ATOM 637 C C . ILE A 1 83 ? 15.568 -1.812 -14.018 1.00 97.94 83 ILE A C 1
ATOM 639 O O . ILE A 1 83 ? 16.351 -2.632 -14.490 1.00 97.94 83 ILE A O 1
ATOM 643 N N . ILE A 1 84 ? 14.486 -1.391 -14.680 1.00 97.25 84 ILE A N 1
ATOM 644 C CA . ILE A 1 84 ? 14.110 -1.914 -16.003 1.00 97.25 84 ILE A CA 1
ATOM 645 C C . ILE A 1 84 ? 14.800 -1.175 -17.157 1.00 97.25 84 ILE A C 1
ATOM 647 O O . ILE A 1 84 ? 14.533 -1.476 -18.324 1.00 97.25 84 ILE A O 1
ATOM 651 N N . ASP A 1 85 ? 15.623 -0.161 -16.871 1.00 96.69 85 ASP A N 1
ATOM 652 C CA . ASP A 1 85 ? 16.313 0.577 -17.920 1.00 96.69 85 ASP A CA 1
ATOM 653 C C . ASP A 1 85 ? 17.339 -0.320 -18.616 1.00 96.69 85 ASP A C 1
ATOM 655 O O . ASP A 1 85 ? 18.203 -0.926 -17.992 1.00 96.69 85 ASP A O 1
ATOM 659 N N . LYS A 1 86 ? 17.284 -0.367 -19.946 1.00 93.12 86 LYS A N 1
ATOM 660 C CA . LYS A 1 86 ? 18.210 -1.170 -20.752 1.00 93.12 86 LYS A CA 1
ATOM 661 C C . LYS A 1 86 ? 19.682 -0.773 -20.569 1.00 93.12 86 LYS A C 1
ATOM 663 O O . LYS A 1 86 ? 20.557 -1.578 -20.867 1.00 93.12 86 LYS A O 1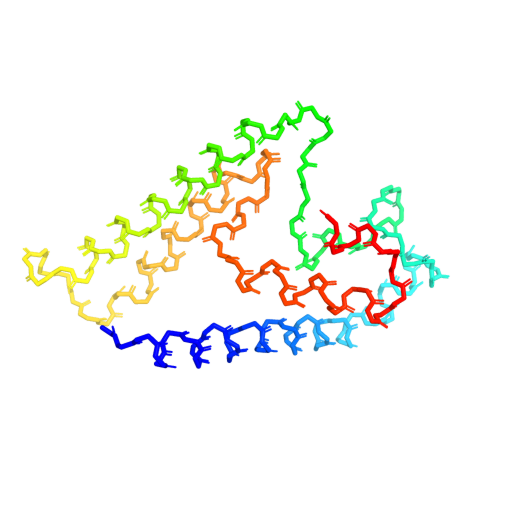
ATOM 668 N N . ASN A 1 87 ? 19.959 0.448 -20.105 1.00 95.19 87 ASN A N 1
ATOM 669 C CA . ASN A 1 87 ? 21.317 0.960 -19.941 1.00 95.19 87 ASN A CA 1
ATOM 670 C C . ASN A 1 87 ? 21.967 0.564 -18.605 1.00 95.19 87 ASN A C 1
ATOM 672 O O . ASN A 1 87 ? 23.174 0.734 -18.463 1.00 95.19 87 ASN A O 1
ATOM 676 N N . THR A 1 88 ? 21.216 0.043 -17.626 1.00 92.12 88 THR A N 1
ATOM 677 C CA . THR A 1 88 ? 21.781 -0.352 -16.319 1.00 92.12 88 THR A CA 1
ATOM 678 C C . THR A 1 88 ? 22.368 -1.763 -16.309 1.00 92.12 88 THR A C 1
ATOM 680 O O . THR A 1 88 ? 22.989 -2.152 -15.324 1.00 92.12 88 THR A O 1
ATOM 683 N N . ALA A 1 89 ? 22.202 -2.526 -17.398 1.00 93.19 89 ALA A N 1
ATOM 684 C CA . ALA A 1 89 ? 22.705 -3.895 -17.556 1.00 93.19 89 ALA A CA 1
ATOM 685 C C . ALA A 1 89 ? 22.277 -4.872 -16.436 1.00 93.19 89 ALA A C 1
ATOM 687 O O . ALA A 1 89 ? 22.919 -5.901 -16.225 1.00 93.19 89 ALA A O 1
ATOM 688 N N . ILE A 1 90 ? 21.176 -4.581 -15.732 1.00 96.50 90 ILE A N 1
ATOM 689 C CA . ILE A 1 90 ? 20.629 -5.460 -14.694 1.00 96.50 90 ILE A CA 1
ATOM 690 C C . ILE A 1 90 ? 19.949 -6.667 -15.363 1.00 96.50 90 ILE A C 1
ATOM 692 O O . ILE A 1 90 ? 19.024 -6.472 -16.160 1.00 96.50 90 ILE A O 1
ATOM 696 N N . PRO A 1 91 ? 20.333 -7.913 -15.022 1.00 96.75 91 PRO A N 1
ATOM 697 C CA . PRO A 1 91 ? 19.696 -9.104 -15.570 1.00 96.75 91 PRO A CA 1
ATOM 698 C C . PRO A 1 91 ? 18.187 -9.154 -15.291 1.00 96.75 91 PRO A C 1
ATOM 700 O O . PRO A 1 91 ? 17.754 -8.963 -14.155 1.00 96.75 91 PRO A O 1
ATOM 703 N N . TYR A 1 92 ? 17.387 -9.485 -16.311 1.00 96.25 92 TYR A N 1
ATOM 704 C CA . TYR A 1 92 ? 15.916 -9.482 -16.234 1.00 96.25 92 TYR A CA 1
ATOM 705 C C . TYR A 1 92 ? 15.345 -10.341 -15.097 1.00 96.25 92 TYR A C 1
ATOM 707 O O . TYR A 1 92 ? 14.341 -9.978 -14.489 1.00 96.25 92 TYR A O 1
ATOM 715 N N . TYR A 1 93 ? 15.998 -11.456 -14.764 1.00 97.06 93 TYR A N 1
ATOM 716 C CA . TYR A 1 93 ? 15.562 -12.337 -13.678 1.00 97.06 93 TYR A CA 1
ATOM 717 C C . TYR A 1 93 ? 15.714 -11.707 -12.281 1.00 97.06 93 TYR A C 1
ATOM 719 O O . TYR A 1 93 ? 15.080 -12.172 -11.339 1.00 97.06 93 TYR A O 1
ATOM 727 N N . LEU A 1 94 ? 16.513 -10.640 -12.134 1.00 98.00 94 LEU A N 1
ATOM 728 C CA . LEU A 1 94 ? 16.639 -9.887 -10.882 1.00 98.00 94 LEU A CA 1
ATOM 729 C C . LEU A 1 94 ? 15.609 -8.761 -10.752 1.00 98.00 94 LEU A C 1
ATOM 731 O O . LEU A 1 94 ? 15.430 -8.246 -9.649 1.00 98.00 94 LEU A O 1
ATOM 735 N N . HIS A 1 95 ? 14.916 -8.373 -11.830 1.00 97.50 95 HIS A N 1
ATOM 736 C CA . HIS A 1 95 ? 13.984 -7.237 -11.794 1.00 97.50 95 HIS A CA 1
ATOM 737 C C . HIS A 1 95 ? 12.898 -7.394 -10.717 1.00 97.50 95 HIS A C 1
ATOM 739 O O . HIS A 1 95 ? 12.734 -6.455 -9.939 1.00 97.50 95 HIS A O 1
ATOM 745 N N . PRO A 1 96 ? 12.204 -8.547 -10.575 1.00 97.94 96 PRO A N 1
ATOM 746 C CA . PRO A 1 96 ? 11.172 -8.698 -9.547 1.00 97.94 96 PRO A CA 1
ATOM 747 C C . PRO A 1 96 ? 11.724 -8.564 -8.124 1.00 97.94 96 PRO A C 1
ATOM 749 O O . PRO A 1 96 ? 11.108 -7.903 -7.291 1.00 97.94 96 PRO A O 1
ATOM 752 N N . LEU A 1 97 ? 12.903 -9.141 -7.858 1.00 98.19 97 LEU A N 1
ATOM 753 C CA . LEU A 1 97 ? 13.558 -9.058 -6.552 1.00 98.19 97 LEU A CA 1
ATOM 754 C C . LEU A 1 97 ? 13.911 -7.607 -6.211 1.00 98.19 97 LEU A C 1
ATOM 756 O O . LEU A 1 97 ? 13.581 -7.130 -5.130 1.00 98.19 97 LEU A O 1
ATOM 760 N N . LEU A 1 98 ? 14.547 -6.890 -7.139 1.00 98.31 98 LEU A N 1
ATOM 761 C CA . LEU A 1 98 ? 14.975 -5.509 -6.915 1.00 98.31 98 LEU A CA 1
ATOM 762 C C . LEU A 1 98 ? 13.789 -4.549 -6.783 1.00 98.31 98 LEU A C 1
ATOM 764 O O . LEU A 1 98 ? 13.822 -3.657 -5.939 1.00 98.31 98 LEU A O 1
ATOM 768 N N . ILE A 1 99 ? 12.726 -4.745 -7.569 1.00 98.19 99 ILE A N 1
ATOM 769 C CA . ILE A 1 99 ? 11.490 -3.962 -7.436 1.00 98.19 99 ILE A CA 1
ATOM 770 C C . ILE A 1 99 ? 10.833 -4.250 -6.082 1.00 98.19 99 ILE A C 1
ATOM 772 O O . ILE A 1 99 ? 10.422 -3.315 -5.399 1.00 98.19 99 ILE A O 1
ATOM 776 N N . GLY A 1 100 ? 10.783 -5.516 -5.654 1.00 97.94 100 GLY A N 1
ATOM 777 C CA . GLY A 1 100 ? 10.279 -5.894 -4.333 1.00 97.94 100 GLY A CA 1
ATOM 778 C C . GLY A 1 100 ? 11.072 -5.252 -3.191 1.00 97.94 100 GLY A C 1
ATOM 779 O O . GLY A 1 100 ? 10.478 -4.708 -2.263 1.00 97.94 100 GLY A O 1
ATOM 780 N N . LEU A 1 101 ? 12.405 -5.234 -3.290 1.00 98.25 101 LEU A N 1
ATOM 781 C CA . LEU A 1 101 ? 13.274 -4.557 -2.323 1.00 98.25 101 LEU A CA 1
ATOM 782 C C . LEU A 1 101 ? 13.058 -3.038 -2.316 1.00 98.25 101 LEU A C 1
ATOM 784 O O . LEU A 1 101 ? 13.008 -2.440 -1.244 1.00 98.25 101 LEU A O 1
ATOM 788 N N . ALA A 1 102 ? 12.878 -2.412 -3.483 1.00 97.44 102 ALA A N 1
ATOM 789 C CA . ALA A 1 102 ? 12.557 -0.990 -3.565 1.00 97.44 102 ALA A CA 1
ATOM 790 C C . ALA A 1 102 ? 11.219 -0.678 -2.877 1.00 97.44 102 ALA A C 1
ATOM 792 O O . ALA A 1 102 ? 11.153 0.233 -2.055 1.00 97.44 102 ALA A O 1
ATOM 793 N N . VAL A 1 103 ? 10.175 -1.472 -3.146 1.00 96.69 103 VAL A N 1
ATOM 794 C CA . VAL A 1 103 ? 8.880 -1.349 -2.460 1.00 96.69 103 VAL A CA 1
ATOM 795 C C . VAL A 1 103 ? 9.048 -1.522 -0.951 1.00 96.69 103 VAL A C 1
ATOM 797 O O . VAL A 1 103 ? 8.517 -0.712 -0.203 1.00 96.69 103 VAL A O 1
ATOM 800 N N . PHE A 1 104 ? 9.813 -2.517 -0.490 1.00 95.81 104 PHE A N 1
ATOM 801 C CA . PHE A 1 104 ? 10.065 -2.745 0.936 1.00 95.81 104 PHE A CA 1
ATOM 802 C C . PHE A 1 104 ? 10.729 -1.540 1.616 1.00 95.81 104 PHE A C 1
ATOM 804 O O . PHE A 1 104 ? 10.248 -1.069 2.647 1.00 95.81 104 PHE A O 1
ATOM 811 N N . VAL A 1 105 ? 11.806 -1.009 1.032 1.00 96.50 105 VAL A N 1
ATOM 812 C CA . VAL A 1 105 ? 12.528 0.155 1.573 1.00 96.50 105 VAL A CA 1
ATOM 813 C C . VAL A 1 105 ? 11.638 1.398 1.591 1.00 96.50 105 VAL A C 1
ATOM 815 O O . VAL A 1 105 ? 11.608 2.117 2.585 1.00 96.50 105 VAL A O 1
ATOM 818 N N . ILE A 1 106 ? 10.878 1.649 0.523 1.00 95.69 106 ILE A N 1
ATOM 819 C CA . ILE A 1 106 ? 9.998 2.823 0.448 1.00 95.69 106 ILE A CA 1
ATOM 820 C C . ILE A 1 106 ? 8.831 2.676 1.426 1.00 95.69 106 ILE A C 1
ATOM 822 O O . ILE A 1 106 ? 8.556 3.598 2.189 1.00 95.69 106 ILE A O 1
ATOM 826 N N . ALA A 1 107 ? 8.168 1.519 1.453 1.00 92.25 107 ALA A N 1
ATOM 827 C CA . ALA A 1 107 ? 7.038 1.278 2.341 1.00 92.25 107 ALA A CA 1
ATOM 828 C C . ALA A 1 107 ? 7.442 1.408 3.814 1.00 92.25 107 ALA A C 1
ATOM 830 O O . ALA A 1 107 ? 6.713 2.023 4.582 1.00 92.25 107 ALA A O 1
ATOM 831 N N . THR A 1 108 ? 8.614 0.894 4.201 1.00 92.62 108 THR A N 1
ATOM 832 C CA . THR A 1 108 ? 9.125 1.040 5.574 1.00 92.62 108 THR A CA 1
ATOM 833 C C . THR A 1 108 ? 9.590 2.467 5.878 1.00 92.62 108 THR A C 1
ATOM 835 O O . THR A 1 108 ? 9.297 2.975 6.957 1.00 92.62 108 THR A O 1
ATOM 838 N N . GLY A 1 109 ? 10.238 3.153 4.930 1.00 93.88 109 GLY A N 1
ATOM 839 C CA . GLY A 1 109 ? 10.697 4.536 5.108 1.00 93.88 109 GLY A CA 1
ATOM 840 C C . GLY A 1 109 ? 9.565 5.566 5.199 1.00 93.88 109 GLY A C 1
ATOM 841 O O . GLY A 1 109 ? 9.670 6.527 5.956 1.00 93.88 109 GLY A O 1
ATOM 842 N N . PHE A 1 110 ? 8.463 5.346 4.478 1.00 93.56 110 PHE A N 1
ATOM 843 C CA . PHE A 1 110 ? 7.278 6.216 4.457 1.00 93.56 110 PHE A CA 1
ATOM 844 C C . PHE A 1 110 ? 6.124 5.676 5.328 1.00 93.56 110 PHE A C 1
ATOM 846 O O . PHE A 1 110 ? 4.997 6.174 5.266 1.00 93.56 110 PHE A O 1
ATOM 853 N N . ALA A 1 111 ? 6.381 4.658 6.160 1.00 91.31 111 ALA A N 1
ATOM 854 C CA . ALA A 1 111 ? 5.352 4.015 6.977 1.00 91.31 111 ALA A CA 1
ATOM 855 C C . ALA A 1 111 ? 4.748 4.959 8.026 1.00 91.31 111 ALA A C 1
ATOM 857 O O . ALA A 1 111 ? 3.558 4.877 8.322 1.00 91.31 111 ALA A O 1
ATOM 858 N N . TYR A 1 112 ? 5.563 5.839 8.613 1.00 93.56 112 TYR A N 1
ATOM 859 C CA . TYR A 1 112 ? 5.145 6.546 9.819 1.00 93.56 112 TYR A CA 1
ATOM 860 C C . TYR A 1 112 ? 4.043 7.571 9.554 1.00 93.56 112 TYR A C 1
ATOM 862 O O . TYR A 1 112 ? 3.090 7.605 10.314 1.00 93.56 112 TYR A O 1
ATOM 870 N N . ASN A 1 113 ? 4.125 8.358 8.477 1.00 93.06 113 ASN A N 1
ATOM 871 C CA . ASN A 1 113 ? 3.134 9.395 8.176 1.00 93.06 113 ASN A CA 1
ATOM 872 C C . ASN A 1 113 ? 1.818 8.802 7.649 1.00 93.06 113 ASN A C 1
ATOM 874 O O . ASN A 1 113 ? 0.772 8.941 8.283 1.00 93.06 113 ASN A O 1
ATOM 878 N N . GLY A 1 114 ? 1.874 8.173 6.471 1.00 87.00 114 GLY A N 1
ATOM 879 C CA . GLY A 1 114 ? 0.708 7.691 5.721 1.00 87.00 114 GLY A CA 1
ATOM 880 C C . GLY A 1 114 ? 0.742 6.195 5.406 1.00 87.00 114 GLY A C 1
ATOM 881 O O . GLY A 1 114 ? 0.121 5.766 4.437 1.00 87.00 114 GLY A O 1
ATOM 882 N N . MET A 1 115 ? 1.508 5.402 6.166 1.00 87.44 115 MET A N 1
ATOM 883 C CA . MET A 1 115 ? 1.654 3.945 5.996 1.00 87.44 115 MET A CA 1
ATOM 884 C C . MET A 1 115 ? 2.169 3.504 4.615 1.00 87.44 115 MET A C 1
ATOM 886 O O . MET A 1 115 ? 1.936 2.369 4.200 1.00 87.44 115 MET A O 1
ATOM 890 N N . GLY A 1 116 ? 2.886 4.385 3.907 1.00 82.75 116 GLY A N 1
ATOM 891 C CA . GLY A 1 116 ? 3.575 4.052 2.659 1.00 82.75 116 GLY A CA 1
ATOM 892 C C . GLY A 1 116 ? 2.674 3.477 1.561 1.00 82.75 116 GLY A C 1
ATOM 893 O O . GLY A 1 116 ? 3.102 2.563 0.862 1.00 82.75 116 GLY A O 1
ATOM 894 N N . SER A 1 117 ? 1.438 3.972 1.411 1.00 85.12 117 SER A N 1
ATOM 895 C CA . SER A 1 117 ? 0.461 3.410 0.465 1.00 85.12 117 SER A CA 1
ATOM 896 C C . SER A 1 117 ? 0.953 3.337 -0.980 1.00 85.12 117 SER A C 1
ATOM 898 O O . SER A 1 117 ? 0.836 2.273 -1.587 1.00 85.12 117 SER A O 1
ATOM 900 N N . ILE A 1 118 ? 1.496 4.442 -1.521 1.00 92.50 118 ILE A N 1
ATOM 901 C CA . ILE A 1 118 ? 2.199 4.594 -2.823 1.00 92.50 118 ILE A CA 1
ATOM 902 C C . ILE A 1 118 ? 1.533 3.970 -4.075 1.00 92.50 118 ILE A C 1
ATOM 904 O O . ILE A 1 118 ? 2.117 3.951 -5.159 1.00 92.50 118 ILE A O 1
ATOM 908 N N . ASN A 1 119 ? 0.314 3.441 -3.952 1.00 95.69 119 ASN A N 1
ATOM 909 C CA . ASN A 1 119 ? -0.430 2.725 -4.979 1.00 95.69 119 ASN A CA 1
ATOM 910 C C . ASN A 1 119 ? -1.945 2.884 -4.729 1.00 95.69 119 ASN A C 1
ATOM 912 O O . ASN A 1 119 ? -2.459 2.353 -3.741 1.00 95.69 119 ASN A O 1
ATOM 916 N N . PRO A 1 120 ? -2.684 3.548 -5.639 1.00 95.88 120 PRO A N 1
ATOM 917 C CA . PRO A 1 120 ? -4.120 3.770 -5.480 1.00 95.88 120 PRO A CA 1
ATOM 918 C C . PRO A 1 120 ? -4.956 2.489 -5.370 1.00 95.88 120 PRO A C 1
ATOM 920 O O . PRO A 1 120 ? -5.864 2.428 -4.549 1.00 95.88 120 PRO A O 1
ATOM 923 N N . ALA A 1 121 ? -4.658 1.449 -6.155 1.00 97.31 121 ALA A N 1
ATOM 924 C CA . ALA A 1 121 ? -5.422 0.200 -6.126 1.00 97.31 121 ALA A CA 1
ATOM 925 C C . ALA A 1 121 ? -5.223 -0.563 -4.806 1.00 97.31 121 ALA A C 1
ATOM 927 O O . ALA A 1 121 ? -6.184 -1.104 -4.259 1.00 97.31 121 ALA A O 1
ATOM 928 N N . ARG A 1 122 ? -3.988 -0.561 -4.279 1.00 95.94 122 ARG A N 1
ATOM 929 C CA . ARG A 1 122 ? -3.600 -1.204 -3.007 1.00 95.94 122 ARG A CA 1
ATOM 930 C C . ARG A 1 122 ? -4.292 -0.599 -1.787 1.00 95.94 122 ARG A C 1
ATOM 932 O O . ARG A 1 122 ? -4.356 -1.263 -0.755 1.00 95.94 122 ARG A O 1
ATOM 939 N N . ASP A 1 123 ? -4.757 0.639 -1.892 1.00 95.94 123 ASP A N 1
ATOM 940 C CA . ASP A 1 123 ? -5.453 1.338 -0.813 1.00 95.94 123 ASP A CA 1
ATOM 941 C C . ASP A 1 123 ? -6.969 1.366 -1.067 1.00 95.94 123 ASP A C 1
ATOM 943 O O . ASP A 1 123 ? -7.751 0.873 -0.261 1.00 95.94 123 ASP A O 1
ATOM 947 N N . PHE A 1 124 ? -7.415 1.819 -2.241 1.00 97.00 124 PHE A N 1
ATOM 948 C CA . PHE A 1 124 ? -8.843 1.980 -2.523 1.00 97.00 124 PHE A CA 1
ATOM 949 C C . PHE A 1 124 ? -9.625 0.657 -2.575 1.00 97.00 124 PHE A C 1
ATOM 951 O O . PHE A 1 124 ? -10.728 0.579 -2.035 1.00 97.00 124 PHE A O 1
ATOM 958 N N . GLY A 1 125 ? -9.067 -0.401 -3.177 1.00 97.94 125 GLY A N 1
ATOM 959 C CA . GLY A 1 125 ? -9.731 -1.710 -3.243 1.00 97.94 125 GLY A CA 1
ATOM 960 C C . GLY A 1 125 ? -10.044 -2.285 -1.852 1.00 97.94 125 GLY A C 1
ATOM 961 O O . GLY A 1 125 ? -11.203 -2.600 -1.574 1.00 97.94 125 GLY A O 1
ATOM 962 N N . PRO A 1 126 ? -9.055 -2.374 -0.944 1.00 98.19 126 PRO A N 1
ATOM 963 C CA . PRO A 1 126 ? -9.281 -2.799 0.435 1.00 98.19 126 PRO A CA 1
ATOM 964 C C . PRO A 1 126 ? -10.215 -1.885 1.236 1.00 98.19 126 PRO A C 1
ATOM 966 O O . PRO A 1 126 ? -11.014 -2.402 2.011 1.00 98.19 126 PRO A O 1
ATOM 969 N N . ARG A 1 127 ? -10.196 -0.558 1.033 1.00 97.62 127 ARG A N 1
ATOM 970 C CA . ARG A 1 127 ? -11.171 0.354 1.672 1.00 97.62 127 ARG A CA 1
ATOM 971 C C . ARG A 1 127 ? -12.611 0.026 1.304 1.00 97.62 127 ARG A C 1
ATOM 973 O O . ARG A 1 127 ? -13.471 -0.034 2.180 1.00 97.62 127 ARG A O 1
ATOM 980 N N . LEU A 1 128 ? -12.869 -0.208 0.015 1.00 98.00 128 LEU A N 1
ATOM 981 C CA . LEU A 1 128 ? -14.191 -0.628 -0.452 1.00 98.00 128 LEU A CA 1
ATOM 982 C C . LEU A 1 128 ? -14.610 -1.945 0.206 1.00 98.00 128 LEU A C 1
ATOM 984 O O . LEU A 1 128 ? -15.765 -2.092 0.595 1.00 98.00 128 LEU A O 1
ATOM 988 N N . PHE A 1 129 ? -13.674 -2.885 0.363 1.00 98.38 129 PHE A N 1
ATOM 989 C CA . PHE A 1 129 ? -13.947 -4.134 1.067 1.00 98.38 129 PHE A CA 1
ATOM 990 C C . PHE A 1 129 ? -14.283 -3.905 2.544 1.00 98.38 129 PHE A C 1
ATOM 992 O O . PHE A 1 129 ? -15.280 -4.449 3.007 1.00 98.38 129 PHE A O 1
ATOM 999 N N . LEU A 1 130 ? -13.517 -3.085 3.271 1.00 98.00 130 LEU A N 1
ATOM 1000 C CA . LEU A 1 130 ? -13.810 -2.761 4.673 1.00 98.00 130 LEU A CA 1
ATOM 1001 C C . LEU A 1 130 ? -15.234 -2.218 4.834 1.00 98.00 130 LEU A C 1
ATOM 1003 O O . LEU A 1 130 ? -15.980 -2.690 5.687 1.00 98.00 130 LEU A O 1
ATOM 1007 N N . TRP A 1 131 ? -15.645 -1.286 3.974 1.00 97.06 131 TRP A N 1
ATOM 1008 C CA . TRP A 1 131 ? -17.008 -0.757 4.005 1.00 97.06 131 TRP A CA 1
ATOM 1009 C C . TRP A 1 131 ? -18.070 -1.856 3.811 1.00 97.06 131 TRP A C 1
ATOM 1011 O O . TRP A 1 131 ? -19.049 -1.913 4.551 1.00 97.06 131 TRP A O 1
ATOM 1021 N N . VAL A 1 132 ? -17.848 -2.790 2.879 1.00 97.12 132 VAL A N 1
ATOM 1022 C CA . VAL A 1 132 ? -18.734 -3.953 2.666 1.00 97.12 132 VAL A CA 1
ATOM 1023 C C . VAL A 1 132 ? -18.704 -4.934 3.847 1.00 97.12 132 VAL A C 1
ATOM 1025 O O . VAL A 1 132 ? -19.722 -5.545 4.165 1.00 97.12 132 VAL A O 1
ATOM 1028 N N . ALA A 1 133 ? -17.562 -5.079 4.520 1.00 96.75 133 ALA A N 1
ATOM 1029 C CA . ALA A 1 133 ? -17.358 -5.990 5.647 1.00 96.75 133 ALA A CA 1
ATOM 1030 C C . ALA A 1 133 ? -17.935 -5.477 6.984 1.00 96.75 133 ALA A C 1
ATOM 1032 O O . ALA A 1 133 ? -17.776 -6.138 8.013 1.00 96.75 133 ALA A O 1
ATOM 1033 N N . GLY A 1 134 ? -18.612 -4.324 6.973 1.00 96.12 134 GLY A N 1
ATOM 1034 C CA . GLY A 1 134 ? -19.298 -3.755 8.133 1.00 96.12 134 GLY A CA 1
ATOM 1035 C C . GLY A 1 134 ? -18.492 -2.713 8.905 1.00 96.12 134 GLY A C 1
ATOM 1036 O O . GLY A 1 134 ? -18.939 -2.286 9.966 1.00 96.12 134 GLY A O 1
ATOM 1037 N N . TYR A 1 135 ? -17.336 -2.284 8.390 1.00 97.12 135 TYR A N 1
ATOM 1038 C CA . TYR A 1 135 ? -16.638 -1.123 8.938 1.00 97.12 135 TYR A CA 1
ATOM 1039 C C . TYR A 1 135 ? -17.382 0.161 8.561 1.00 97.12 135 TYR A C 1
ATOM 1041 O O . TYR A 1 135 ? -18.148 0.222 7.595 1.00 97.12 135 TYR A O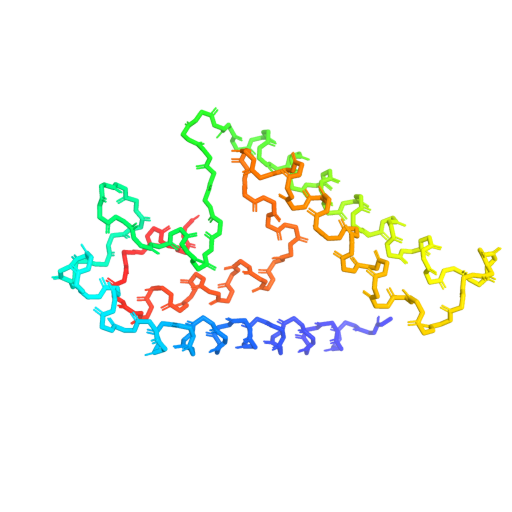 1
ATOM 1049 N N . SER A 1 136 ? -17.138 1.212 9.334 1.00 94.31 136 SER A N 1
ATOM 1050 C CA . SER A 1 136 ? -17.797 2.497 9.151 1.00 94.31 136 SER A CA 1
ATOM 1051 C C . SER A 1 136 ? -17.438 3.163 7.807 1.00 94.31 136 SER A C 1
ATOM 1053 O O . SER A 1 136 ? -16.434 2.839 7.165 1.00 94.31 136 SER A O 1
ATOM 1055 N N . TRP A 1 137 ? -18.270 4.106 7.350 1.00 93.12 137 TRP A N 1
ATOM 1056 C CA . TRP A 1 137 ? -18.090 4.790 6.058 1.00 93.12 137 TRP A CA 1
ATOM 1057 C C . TRP A 1 137 ? -16.786 5.602 5.982 1.00 93.12 137 TRP A C 1
ATOM 1059 O O . TRP A 1 137 ? -16.285 5.877 4.894 1.00 93.12 137 TRP A O 1
ATOM 1069 N N . GLU A 1 138 ? -16.201 5.938 7.132 1.00 91.00 138 GLU A N 1
ATOM 1070 C CA . GLU A 1 138 ? -14.883 6.553 7.255 1.00 91.00 138 GLU A CA 1
ATOM 1071 C C . GLU A 1 138 ? -13.771 5.701 6.621 1.00 91.00 138 GLU A C 1
ATOM 1073 O O . GLU A 1 138 ? -12.699 6.222 6.335 1.00 91.00 138 GLU A O 1
ATOM 1078 N N . ALA A 1 139 ? -14.013 4.415 6.338 1.00 90.94 139 ALA A N 1
ATOM 1079 C CA . ALA A 1 139 ? -13.069 3.567 5.617 1.00 90.94 139 ALA A CA 1
ATOM 1080 C C . ALA A 1 139 ? -12.751 4.110 4.213 1.00 90.94 139 ALA A C 1
ATOM 1082 O O . ALA A 1 139 ? -11.616 3.992 3.750 1.00 90.94 139 ALA A O 1
ATOM 1083 N N . ILE A 1 140 ? -13.750 4.693 3.541 1.00 89.50 140 ILE A N 1
ATOM 1084 C CA . ILE A 1 140 ? -13.680 5.162 2.147 1.00 89.50 140 ILE A CA 1
ATOM 1085 C C . ILE A 1 140 ? -13.619 6.693 2.020 1.00 89.50 140 ILE A C 1
ATOM 1087 O O . ILE A 1 140 ? -13.612 7.200 0.898 1.00 89.50 140 ILE A O 1
ATOM 1091 N N . ARG A 1 141 ? -13.598 7.415 3.144 1.00 80.19 141 ARG A N 1
ATOM 1092 C CA . ARG A 1 141 ? -13.464 8.876 3.204 1.00 80.19 141 ARG A CA 1
ATOM 1093 C C . ARG A 1 141 ? -12.007 9.290 3.358 1.00 80.19 141 ARG A C 1
ATOM 1095 O O . ARG A 1 141 ? -11.653 10.314 2.735 1.00 80.19 141 ARG A O 1
#